Protein AF-A0A6J4MA02-F1 (afdb_monomer)

Solvent-accessible surface area (backbone atoms only — not comparable to full-atom values): 7456 Å² total; per-residue (Å²): 59,31,34,28,29,73,41,66,65,76,53,80,66,53,47,60,66,44,46,89,84,48,44,92,94,72,60,77,63,91,58,51,67,71,43,73,40,57,53,65,26,38,36,36,58,89,90,42,51,31,29,31,29,64,37,100,83,74,45,79,45,79,43,61,46,87,34,40,46,78,76,38,83,55,74,59,91,64,45,44,78,48,74,47,99,88,68,34,44,35,37,30,34,72,66,75,73,42,90,56,36,66,61,35,39,76,67,63,34,66,67,44,44,52,51,50,52,52,49,52,52,56,55,55,64,74,78,110

Secondary structure (DSSP, 8-state):
-EEEES-SS--HHHHHHHGGG--TTT------TT-EEEEEEEEEETTEEEEEEE-TTS-EEEEEGGGEEEEE----TTEEEEE-TTS-EEEEEGGGGSTTHHHHHHTT-HHHHHHHHHHHHHHHHH--

Mean predicted aligned error: 3.33 Å

pLDDT: mean 93.36, std 5.28, range [56.91, 98.25]

Organism: NCBI:txid203437

Sequence (128 aa):
MRIRCITEHPNREQVRQLGTYYRPGKTIFPVNNGQQYTVLGIGTWDGVHWVEIETPTEDVVSVPLFLFEVVDGTPSHLWEIRVHEDGALTLWPTPFYDEFFHSRLSDDVPDAVAEFRALKQRMAEEDG

Structure (mmCIF, N/CA/C/O backbone):
data_AF-A0A6J4MA02-F1
#
_entry.id   AF-A0A6J4MA02-F1
#
loop_
_atom_site.group_PDB
_atom_site.id
_atom_site.type_symbol
_atom_site.label_atom_id
_atom_site.label_alt_id
_atom_site.label_comp_id
_atom_site.label_asym_id
_atom_site.label_entity_id
_atom_site.label_seq_id
_atom_site.pdbx_PDB_ins_code
_atom_site.Cartn_x
_atom_site.Cartn_y
_atom_site.Cartn_z
_atom_site.occupancy
_atom_site.B_iso_or_equiv
_atom_site.auth_seq_id
_atom_site.auth_comp_id
_atom_site.auth_asym_id
_atom_site.auth_atom_id
_atom_site.pdbx_PDB_model_num
ATOM 1 N N . MET A 1 1 ? -8.359 -1.718 8.519 1.00 94.00 1 MET A N 1
ATOM 2 C CA . MET A 1 1 ? -7.050 -2.224 9.017 1.00 94.00 1 MET A CA 1
ATOM 3 C C . MET A 1 1 ? -6.079 -1.070 9.221 1.00 94.00 1 MET A C 1
ATOM 5 O O . MET A 1 1 ? -5.943 -0.228 8.338 1.00 94.00 1 MET A O 1
ATOM 9 N N . ARG A 1 2 ? -5.370 -1.048 10.357 1.00 95.69 2 ARG A N 1
ATOM 10 C CA . ARG A 1 2 ? -4.367 -0.025 10.691 1.00 95.69 2 ARG A CA 1
ATOM 11 C C . ARG A 1 2 ? -3.063 -0.645 11.168 1.00 95.69 2 ARG A C 1
ATOM 13 O O . ARG A 1 2 ? -3.056 -1.612 11.933 1.00 95.69 2 ARG A O 1
ATOM 20 N N . ILE A 1 3 ? -1.961 -0.036 10.759 1.00 97.50 3 ILE A N 1
ATOM 21 C CA . ILE A 1 3 ? -0.603 -0.446 11.119 1.00 97.50 3 ILE A CA 1
ATOM 22 C C . ILE A 1 3 ? 0.188 0.748 11.647 1.00 97.50 3 ILE A C 1
ATOM 24 O O . ILE A 1 3 ? -0.123 1.894 11.327 1.00 97.50 3 ILE A O 1
ATOM 28 N N . ARG A 1 4 ? 1.215 0.492 12.456 1.00 98.06 4 ARG A N 1
ATOM 29 C CA . ARG A 1 4 ? 2.135 1.512 12.968 1.00 98.06 4 ARG A CA 1
ATOM 30 C C . ARG A 1 4 ? 3.552 1.170 12.566 1.00 98.06 4 ARG A C 1
ATOM 32 O O . ARG A 1 4 ? 3.987 0.045 12.783 1.00 98.06 4 ARG A O 1
ATOM 39 N N . CYS A 1 5 ? 4.261 2.127 11.983 1.00 97.88 5 CYS A N 1
ATOM 40 C CA . CYS A 1 5 ? 5.657 1.930 11.615 1.00 97.88 5 CYS A CA 1
ATOM 41 C C . CYS A 1 5 ? 6.500 1.779 12.887 1.00 97.88 5 CYS A C 1
ATOM 43 O O . CYS A 1 5 ? 6.387 2.595 13.801 1.00 97.88 5 CYS A O 1
ATOM 45 N N . ILE A 1 6 ? 7.325 0.735 12.945 1.00 98.12 6 ILE A N 1
ATOM 46 C CA . ILE A 1 6 ? 8.246 0.455 14.060 1.00 98.12 6 ILE A CA 1
ATOM 47 C C . ILE A 1 6 ? 9.713 0.653 13.659 1.00 98.12 6 ILE A C 1
ATOM 49 O O . ILE A 1 6 ? 10.590 0.754 14.518 1.00 98.12 6 ILE A O 1
ATOM 53 N N . THR A 1 7 ? 9.997 0.690 12.353 1.00 96.81 7 THR A N 1
ATOM 54 C CA . THR A 1 7 ? 11.324 0.959 11.793 1.00 96.81 7 THR A CA 1
ATOM 55 C C . THR A 1 7 ? 11.208 1.462 10.357 1.00 96.81 7 THR A C 1
ATOM 57 O O . THR A 1 7 ? 10.393 0.981 9.579 1.00 96.81 7 THR A O 1
ATOM 60 N N . GLU A 1 8 ? 12.074 2.395 9.976 1.00 94.88 8 GLU A N 1
ATOM 61 C CA . GLU A 1 8 ? 12.136 2.958 8.616 1.00 94.88 8 GLU A CA 1
ATOM 62 C C . GLU A 1 8 ? 13.086 2.162 7.709 1.00 94.88 8 GLU A C 1
ATOM 64 O O . GLU A 1 8 ? 13.160 2.368 6.493 1.00 94.88 8 GLU A O 1
ATOM 69 N N . HIS A 1 9 ? 13.842 1.234 8.302 1.00 94.75 9 HIS A N 1
ATOM 70 C CA . HIS A 1 9 ? 14.851 0.451 7.610 1.00 94.75 9 HIS A CA 1
ATOM 71 C C . HIS A 1 9 ? 14.735 -1.040 7.940 1.00 94.75 9 HIS A C 1
ATOM 73 O O . HIS A 1 9 ? 14.614 -1.403 9.117 1.00 94.75 9 HIS A O 1
ATOM 79 N N . PRO A 1 10 ? 14.824 -1.916 6.923 1.00 95.31 10 PRO A N 1
ATOM 80 C CA . PRO A 1 10 ? 14.913 -3.349 7.139 1.00 95.31 10 PRO A CA 1
ATOM 81 C C . PRO A 1 10 ? 16.225 -3.721 7.840 1.00 95.31 10 PRO A C 1
ATOM 83 O O . PRO A 1 10 ? 17.287 -3.146 7.586 1.00 95.31 10 PRO A O 1
ATOM 86 N N . ASN A 1 11 ? 16.173 -4.747 8.683 1.00 94.81 11 ASN A N 1
ATOM 87 C CA . ASN A 1 11 ? 17.360 -5.373 9.252 1.00 94.81 11 ASN A CA 1
ATOM 88 C C . ASN A 1 11 ? 18.083 -6.262 8.215 1.00 94.81 11 ASN A C 1
ATOM 90 O O . ASN A 1 11 ? 17.617 -6.476 7.097 1.00 94.81 11 ASN A O 1
ATOM 94 N N . ARG A 1 12 ? 19.233 -6.837 8.589 1.00 94.25 12 ARG A N 1
ATOM 95 C CA . ARG A 1 12 ? 20.062 -7.643 7.673 1.00 94.25 12 ARG A CA 1
ATOM 96 C C . ARG A 1 12 ? 19.335 -8.848 7.062 1.00 94.25 12 ARG A C 1
ATOM 98 O O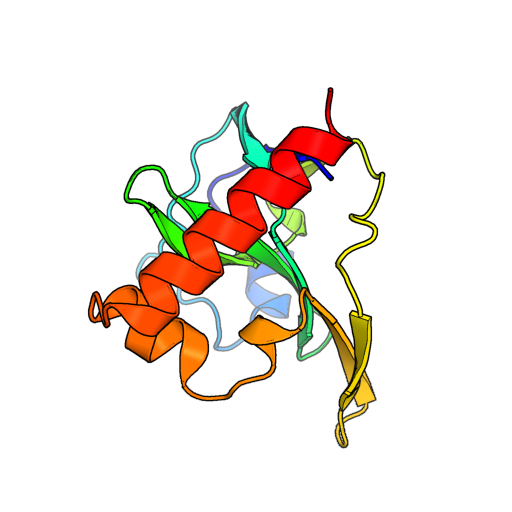 . ARG A 1 12 ? 19.646 -9.216 5.933 1.00 94.25 12 ARG A O 1
ATOM 105 N N . GLU A 1 13 ? 18.438 -9.491 7.799 1.00 94.19 13 GLU A N 1
ATOM 106 C CA . GLU A 1 13 ? 17.671 -10.641 7.312 1.00 94.19 13 GLU A CA 1
ATOM 107 C C . GLU A 1 13 ? 16.573 -10.196 6.345 1.00 94.19 13 GLU A C 1
ATOM 109 O O . GLU A 1 13 ? 16.480 -10.721 5.239 1.00 94.19 13 GLU A O 1
ATOM 114 N N . GLN A 1 14 ? 15.831 -9.152 6.707 1.00 94.94 14 GLN A N 1
ATOM 115 C CA . GLN A 1 14 ? 14.804 -8.542 5.863 1.00 94.94 14 GLN A CA 1
ATOM 116 C C . GLN A 1 14 ? 15.389 -8.001 4.551 1.00 94.94 14 GLN A C 1
ATOM 118 O O . GLN A 1 14 ? 14.800 -8.186 3.493 1.00 94.94 14 GLN A O 1
ATOM 123 N N . VAL A 1 15 ? 16.594 -7.418 4.574 1.00 94.75 15 VAL A N 1
ATOM 124 C CA . VAL A 1 15 ? 17.314 -7.016 3.350 1.00 94.75 15 VAL A CA 1
ATOM 125 C C . VAL A 1 15 ? 17.583 -8.212 2.432 1.00 94.75 15 VAL A C 1
ATOM 127 O O . VAL A 1 15 ? 17.499 -8.074 1.216 1.00 94.75 15 VAL A O 1
ATOM 130 N N . ARG A 1 16 ? 17.900 -9.391 2.985 1.00 92.62 16 ARG A N 1
ATOM 131 C CA . ARG A 1 16 ? 18.099 -10.604 2.174 1.00 92.62 16 ARG A CA 1
ATOM 132 C C . ARG A 1 16 ? 16.788 -11.091 1.567 1.00 92.62 16 ARG A C 1
ATOM 134 O O . ARG A 1 16 ? 16.801 -11.486 0.409 1.00 92.62 16 ARG A O 1
ATOM 141 N N . GLN A 1 17 ? 15.696 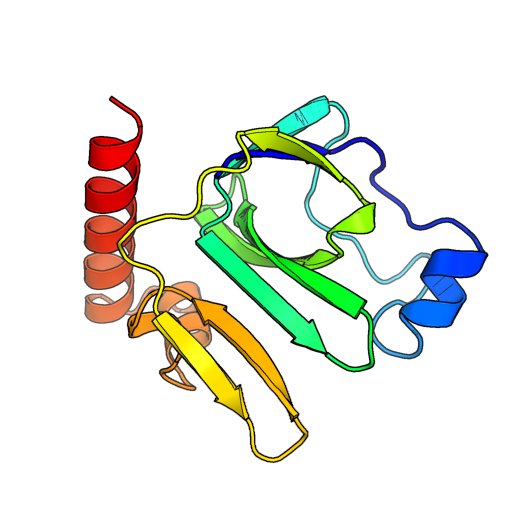-11.046 2.331 1.00 92.94 17 GLN A N 1
ATOM 142 C CA . GLN A 1 17 ? 14.361 -11.423 1.856 1.00 92.94 17 GLN A CA 1
ATOM 143 C C . GLN A 1 17 ? 13.875 -10.492 0.741 1.00 92.94 17 GLN A C 1
ATOM 145 O O . GLN A 1 17 ? 13.362 -10.959 -0.265 1.00 92.94 17 GLN A O 1
ATOM 150 N N . LEU A 1 18 ? 14.108 -9.184 0.879 1.00 93.62 18 LEU A N 1
ATOM 151 C CA . LEU A 1 18 ? 13.733 -8.191 -0.127 1.00 93.62 18 LEU A CA 1
ATOM 152 C C . LEU A 1 18 ? 14.506 -8.322 -1.445 1.00 93.62 18 LEU A C 1
ATOM 154 O O . LEU A 1 18 ? 14.059 -7.787 -2.456 1.00 93.62 18 LEU A O 1
ATOM 158 N N . GLY A 1 19 ? 15.666 -8.985 -1.457 1.00 91.62 19 GLY A N 1
ATOM 159 C CA . GLY A 1 19 ? 16.428 -9.236 -2.678 1.00 91.62 19 GLY A CA 1
ATOM 160 C C . GLY A 1 19 ? 16.642 -7.972 -3.520 1.00 91.62 19 GLY A C 1
ATOM 161 O O . GLY A 1 19 ? 17.275 -7.012 -3.082 1.00 91.62 19 GLY A O 1
AT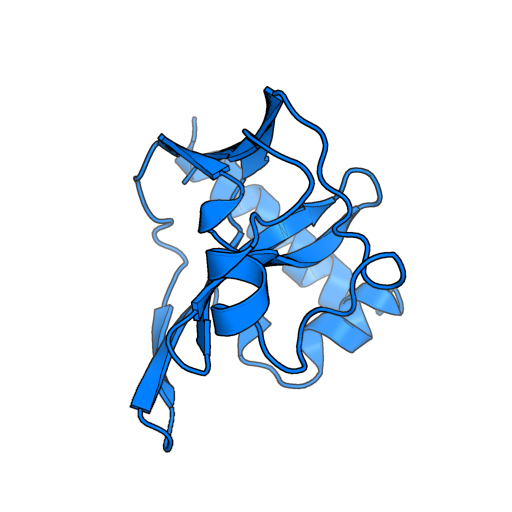OM 162 N N . THR A 1 20 ? 16.120 -7.967 -4.748 1.00 90.62 20 THR A N 1
ATOM 163 C CA . THR A 1 20 ? 16.258 -6.844 -5.690 1.00 90.62 20 THR A CA 1
ATOM 164 C C . THR A 1 20 ? 15.311 -5.673 -5.430 1.00 90.62 20 THR A C 1
ATOM 166 O O . THR A 1 20 ? 15.583 -4.583 -5.940 1.00 90.62 20 THR A O 1
ATOM 169 N N . TYR A 1 21 ? 14.251 -5.858 -4.634 1.00 88.25 21 TYR A N 1
ATOM 170 C CA . TYR A 1 21 ? 13.280 -4.807 -4.296 1.00 88.25 21 TYR A CA 1
ATOM 171 C C . TYR A 1 21 ? 13.857 -3.741 -3.359 1.00 88.25 21 TYR A C 1
ATOM 173 O O . TYR A 1 21 ? 13.297 -2.654 -3.225 1.00 88.25 21 TYR A O 1
ATOM 181 N N . TYR A 1 22 ? 15.000 -4.015 -2.724 1.00 92.94 22 TYR A N 1
ATOM 182 C CA . TYR A 1 22 ? 15.631 -3.083 -1.801 1.00 92.94 22 TYR A CA 1
ATOM 183 C C . TYR A 1 22 ? 17.129 -2.960 -2.032 1.00 92.94 22 TYR A C 1
ATOM 185 O O . TYR A 1 22 ? 17.887 -3.928 -2.001 1.00 92.94 22 TYR A O 1
ATOM 193 N N . ARG A 1 23 ? 17.578 -1.721 -2.217 1.00 91.44 23 ARG A N 1
ATOM 194 C CA . ARG A 1 23 ? 18.991 -1.370 -2.329 1.00 91.44 23 ARG A CA 1
ATOM 195 C C . ARG A 1 23 ? 19.365 -0.496 -1.132 1.00 91.44 23 ARG A C 1
ATOM 197 O O . ARG A 1 23 ? 18.939 0.661 -1.100 1.00 91.44 23 ARG A O 1
ATOM 204 N N . PRO A 1 24 ? 20.162 -1.002 -0.170 1.00 88.56 24 PRO A N 1
ATOM 205 C CA . PRO A 1 24 ? 20.571 -0.227 0.997 1.00 88.56 24 PRO A CA 1
ATOM 206 C C . PRO A 1 24 ? 21.149 1.140 0.607 1.00 88.56 24 PRO A C 1
ATOM 208 O O . PRO A 1 24 ? 22.009 1.229 -0.272 1.00 88.56 24 PRO A O 1
ATOM 211 N N . GLY A 1 25 ? 20.645 2.205 1.233 1.00 87.81 25 GLY A N 1
ATOM 212 C CA . GLY A 1 25 ? 21.056 3.589 0.963 1.00 87.81 25 GLY A CA 1
ATOM 213 C C . GLY A 1 25 ? 20.550 4.190 -0.356 1.00 87.81 25 GLY A C 1
ATOM 214 O O . GLY A 1 25 ? 20.903 5.324 -0.666 1.00 87.81 25 GLY A O 1
ATOM 215 N N . LYS A 1 26 ? 19.748 3.458 -1.142 1.00 91.38 26 LYS A N 1
ATOM 216 C CA . LYS A 1 26 ? 19.110 3.959 -2.375 1.00 91.38 26 LYS A CA 1
ATOM 217 C C . LYS A 1 26 ? 17.590 3.851 -2.333 1.00 91.38 26 LYS A C 1
ATOM 219 O O . LYS A 1 26 ? 16.914 4.764 -2.786 1.00 91.38 26 LYS A O 1
ATOM 224 N N . THR A 1 27 ? 17.064 2.746 -1.812 1.00 91.81 27 THR A N 1
ATOM 225 C CA . THR A 1 27 ? 15.625 2.567 -1.607 1.00 91.81 27 THR A CA 1
ATOM 226 C C . THR A 1 27 ? 15.233 3.199 -0.278 1.00 91.81 27 THR A C 1
ATOM 228 O O . THR A 1 27 ? 15.772 2.829 0.766 1.00 91.81 27 THR A O 1
ATOM 231 N N . ILE A 1 28 ? 14.296 4.142 -0.329 1.00 91.31 28 ILE A N 1
ATOM 232 C CA . ILE A 1 28 ? 13.713 4.806 0.836 1.00 91.31 28 ILE A CA 1
ATOM 233 C C . ILE A 1 28 ? 12.217 4.508 0.804 1.00 91.31 28 ILE A C 1
ATOM 235 O O . ILE A 1 28 ? 11.563 4.786 -0.198 1.00 91.31 28 ILE A O 1
ATOM 239 N N . PHE A 1 29 ? 11.691 3.933 1.883 1.00 93.69 29 PHE A N 1
ATOM 240 C CA . PHE A 1 29 ? 10.249 3.806 2.067 1.00 93.69 29 PHE A CA 1
ATOM 241 C C . PHE A 1 29 ? 9.739 5.089 2.737 1.00 93.69 29 PHE A C 1
ATOM 243 O O . PHE A 1 29 ? 10.330 5.496 3.738 1.00 93.69 29 PHE A O 1
ATOM 250 N N . PRO A 1 30 ? 8.689 5.747 2.214 1.00 93.62 30 PRO A N 1
ATOM 251 C CA . PRO A 1 30 ? 8.210 7.039 2.716 1.00 93.62 30 PRO A CA 1
ATOM 252 C C . PRO A 1 30 ? 7.340 6.869 3.976 1.00 93.62 30 PRO A C 1
ATOM 254 O O . PRO A 1 30 ? 6.180 7.278 4.026 1.00 93.62 30 PRO A O 1
ATOM 257 N N . VAL A 1 31 ? 7.898 6.217 4.995 1.00 95.00 31 VAL A N 1
ATOM 258 C CA . VAL A 1 31 ? 7.234 5.879 6.258 1.00 95.00 31 VAL A CA 1
ATOM 259 C C . VAL A 1 31 ? 8.013 6.481 7.419 1.00 95.00 31 VAL A C 1
ATOM 261 O O . VAL A 1 31 ? 9.232 6.582 7.347 1.00 95.00 31 VAL A O 1
ATOM 264 N N . ASN A 1 32 ? 7.320 6.863 8.490 1.00 95.31 32 ASN A N 1
ATOM 265 C CA . ASN A 1 32 ? 7.929 7.507 9.654 1.00 95.31 32 ASN A CA 1
ATOM 266 C C . ASN A 1 32 ? 7.717 6.655 10.900 1.00 95.31 32 ASN A C 1
ATOM 268 O O . ASN A 1 32 ? 6.595 6.218 11.160 1.00 95.31 32 ASN A O 1
ATOM 272 N N . ASN A 1 33 ? 8.764 6.444 11.693 1.00 96.44 33 ASN A N 1
ATOM 273 C CA . ASN A 1 33 ? 8.669 5.643 12.911 1.00 96.44 33 ASN A CA 1
ATOM 274 C C . ASN A 1 33 ? 7.603 6.196 13.884 1.00 96.44 33 ASN A C 1
ATOM 276 O O . ASN A 1 33 ? 7.542 7.396 14.149 1.00 96.44 33 ASN A O 1
ATOM 280 N N . GLY A 1 34 ? 6.747 5.320 14.412 1.00 97.12 34 GLY A N 1
ATOM 281 C CA . GLY A 1 34 ? 5.632 5.650 15.302 1.00 97.12 34 GLY A CA 1
ATOM 282 C C . GLY A 1 34 ? 4.363 6.156 14.603 1.00 97.12 34 GLY A C 1
ATOM 283 O O . GLY A 1 34 ? 3.298 6.157 15.226 1.00 97.12 34 GLY A O 1
ATOM 284 N N . GLN A 1 35 ? 4.433 6.536 13.323 1.00 96.44 35 GLN A N 1
ATOM 285 C CA . GLN A 1 35 ? 3.268 6.976 12.556 1.00 96.44 35 GLN A CA 1
ATOM 286 C C . GLN A 1 35 ? 2.335 5.795 12.261 1.00 96.44 35 GLN A C 1
ATOM 288 O O . GLN A 1 35 ? 2.783 4.685 11.954 1.00 96.44 35 GLN A O 1
ATOM 293 N N . GLN A 1 36 ? 1.027 6.044 12.355 1.00 96.56 36 GLN A N 1
ATOM 294 C CA . GLN A 1 36 ? -0.004 5.088 11.957 1.00 96.56 36 GLN A CA 1
ATOM 295 C C . GLN A 1 36 ? -0.465 5.341 10.526 1.00 96.56 36 GLN A C 1
ATOM 297 O O . GLN A 1 36 ? -0.555 6.493 10.096 1.00 96.56 36 GLN A O 1
ATOM 302 N N . TYR A 1 37 ? -0.787 4.253 9.837 1.00 95.69 37 TYR A N 1
ATOM 303 C CA . TYR A 1 37 ? -1.238 4.237 8.455 1.00 95.69 37 TYR A CA 1
ATOM 304 C C . TYR A 1 37 ? -2.478 3.358 8.325 1.00 95.69 37 TYR A C 1
ATOM 306 O O . TYR A 1 37 ? -2.567 2.288 8.942 1.00 95.69 37 TYR A O 1
ATOM 314 N N . THR A 1 38 ? -3.417 3.805 7.496 1.00 94.62 38 THR A N 1
ATOM 315 C CA . THR A 1 38 ? -4.505 2.962 7.003 1.00 94.62 38 THR A CA 1
ATOM 316 C C . THR A 1 38 ? -3.950 2.073 5.901 1.00 94.62 38 THR A C 1
ATOM 318 O O . THR A 1 38 ? -3.321 2.558 4.961 1.00 94.62 38 THR A O 1
ATOM 321 N N . VAL A 1 39 ? -4.168 0.767 6.028 1.00 96.69 39 VAL A N 1
ATOM 322 C CA . VAL A 1 39 ? -3.817 -0.182 4.970 1.00 96.69 39 VAL A CA 1
ATOM 323 C C . VAL A 1 39 ? -4.930 -0.152 3.937 1.00 96.69 39 VAL A C 1
ATOM 325 O O . VAL A 1 39 ? -6.092 -0.354 4.284 1.00 96.69 39 VAL A O 1
ATOM 328 N N . LEU A 1 40 ? -4.567 0.099 2.684 1.00 96.94 40 LEU A N 1
ATOM 329 C CA . LEU A 1 40 ? -5.468 0.091 1.535 1.00 96.94 40 LEU A CA 1
ATOM 330 C C . LEU A 1 40 ? -5.578 -1.301 0.921 1.00 96.94 40 LEU A C 1
ATOM 332 O O . LEU A 1 40 ? -6.602 -1.614 0.329 1.00 96.94 40 LEU A O 1
ATOM 336 N N . GLY A 1 41 ? -4.562 -2.143 1.099 1.00 97.12 41 GLY A N 1
ATOM 337 C CA . GLY A 1 41 ? -4.546 -3.510 0.607 1.00 97.12 41 GLY A CA 1
ATOM 338 C C . GLY A 1 41 ? -3.266 -4.258 0.985 1.00 97.12 41 GLY A C 1
ATOM 339 O O . GLY A 1 41 ? -2.317 -3.654 1.481 1.00 97.12 41 GLY A O 1
ATOM 340 N N . ILE A 1 42 ? -3.239 -5.575 0.779 1.00 97.44 42 ILE A N 1
ATOM 341 C CA . ILE A 1 42 ? -2.104 -6.450 1.116 1.00 97.44 42 ILE A CA 1
ATOM 342 C C . ILE A 1 42 ? -1.779 -7.347 -0.073 1.00 97.44 42 ILE A C 1
ATOM 344 O O . ILE A 1 42 ? -2.684 -7.887 -0.703 1.00 97.44 42 ILE A O 1
ATOM 348 N N . GLY A 1 43 ? -0.497 -7.565 -0.343 1.00 95.94 43 GLY A N 1
ATOM 349 C CA . GLY A 1 43 ? -0.031 -8.521 -1.343 1.00 95.94 43 GLY A CA 1
ATOM 350 C C . GLY A 1 43 ? 1.143 -9.355 -0.850 1.00 95.94 43 GLY A C 1
ATOM 351 O O . GLY A 1 43 ? 1.809 -9.012 0.129 1.00 95.94 43 GLY A O 1
ATOM 352 N N . THR A 1 44 ? 1.387 -10.481 -1.516 1.00 94.12 44 THR A N 1
ATOM 353 C CA . THR A 1 44 ? 2.576 -11.307 -1.282 1.00 94.12 44 THR A CA 1
ATOM 354 C C . THR A 1 44 ? 3.315 -11.526 -2.591 1.00 94.12 44 THR A C 1
ATOM 356 O O . THR A 1 44 ? 2.768 -12.160 -3.486 1.00 94.12 44 THR A O 1
ATOM 359 N N . TRP A 1 45 ? 4.564 -11.064 -2.667 1.00 88.31 45 TRP A N 1
ATOM 360 C CA . TRP A 1 45 ? 5.454 -11.274 -3.814 1.00 88.31 45 TRP A CA 1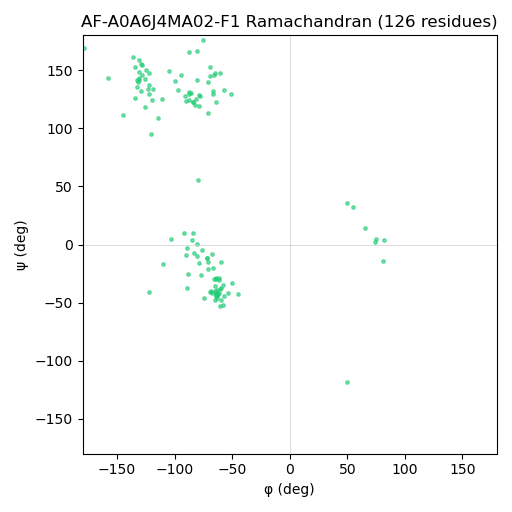
ATOM 361 C C . TRP A 1 45 ? 6.789 -11.814 -3.324 1.00 88.31 45 TRP A C 1
ATOM 363 O O . TRP A 1 45 ? 7.344 -11.303 -2.350 1.00 88.31 45 TRP A O 1
ATOM 373 N N . ASP A 1 46 ? 7.280 -12.875 -3.967 1.00 86.88 46 ASP A N 1
ATOM 374 C CA . ASP A 1 46 ? 8.540 -13.551 -3.624 1.00 86.88 46 ASP A CA 1
ATOM 375 C C . ASP A 1 46 ? 8.674 -13.906 -2.127 1.00 86.88 46 ASP A C 1
ATOM 377 O O . ASP A 1 46 ? 9.749 -13.845 -1.532 1.00 86.88 46 ASP A O 1
ATOM 381 N N . GLY A 1 47 ? 7.553 -14.268 -1.492 1.00 87.62 47 GLY A N 1
ATOM 382 C CA . GLY A 1 47 ? 7.498 -14.624 -0.070 1.00 87.62 47 GLY A CA 1
ATOM 383 C C . GLY A 1 47 ? 7.586 -13.439 0.900 1.00 87.62 47 GLY A C 1
ATOM 384 O O . GLY A 1 47 ? 7.612 -13.653 2.111 1.00 87.62 47 GLY A O 1
ATOM 385 N N . VAL A 1 48 ? 7.605 -12.202 0.399 1.00 93.06 48 VAL A N 1
ATOM 386 C CA . VAL A 1 48 ? 7.521 -10.983 1.209 1.00 93.06 48 VAL A CA 1
ATOM 387 C C . VAL A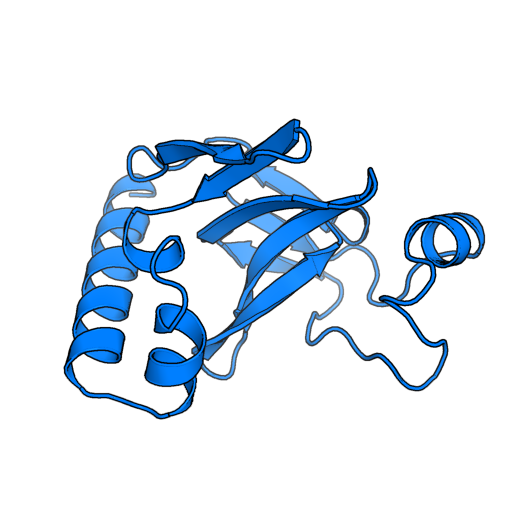 1 48 ? 6.079 -10.490 1.215 1.00 93.06 48 VAL A C 1
ATOM 389 O O . VAL A 1 48 ? 5.445 -10.394 0.166 1.00 93.06 48 VAL A O 1
ATOM 392 N N . HIS A 1 49 ? 5.566 -10.162 2.399 1.00 95.50 49 HIS A N 1
ATOM 393 C CA . HIS A 1 49 ? 4.264 -9.519 2.552 1.00 95.50 49 HIS A CA 1
ATOM 394 C C . HIS A 1 49 ? 4.415 -8.004 2.466 1.00 95.50 49 HIS A C 1
ATOM 396 O O . HIS A 1 49 ? 5.251 -7.409 3.152 1.00 95.50 49 HIS A O 1
ATOM 402 N N . TRP A 1 50 ? 3.568 -7.392 1.656 1.00 96.69 50 TRP A N 1
ATOM 403 C CA . TRP A 1 50 ? 3.555 -5.969 1.367 1.00 96.69 50 TRP A CA 1
ATOM 404 C C . TRP A 1 50 ? 2.183 -5.398 1.675 1.00 96.69 50 TRP A C 1
ATOM 406 O O . TRP A 1 50 ? 1.171 -6.089 1.569 1.00 96.69 50 TRP A O 1
ATOM 416 N N . VAL A 1 51 ? 2.164 -4.129 2.048 1.00 97.62 51 VAL A N 1
ATOM 417 C CA . VAL A 1 51 ? 0.947 -3.362 2.279 1.00 97.62 51 VAL A CA 1
ATOM 418 C C . VAL A 1 51 ? 0.944 -2.141 1.381 1.00 97.62 51 VAL A C 1
ATOM 420 O O . VAL A 1 51 ? 1.961 -1.460 1.255 1.00 97.62 51 VAL A O 1
ATOM 423 N N . GLU A 1 52 ? -0.212 -1.864 0.794 1.00 96.94 52 GLU A N 1
ATOM 424 C CA . GLU A 1 52 ? -0.484 -0.609 0.110 1.00 96.94 52 GLU A CA 1
ATOM 425 C C . GLU A 1 52 ? -0.934 0.406 1.156 1.00 96.94 52 GLU A C 1
ATOM 427 O O . GLU A 1 52 ? -1.901 0.163 1.886 1.00 96.94 52 GLU A O 1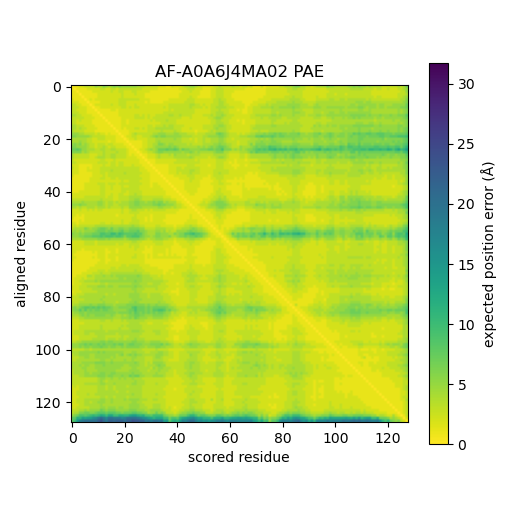
ATOM 432 N N . ILE A 1 53 ? -0.234 1.529 1.251 1.00 96.19 53 ILE A N 1
ATOM 433 C CA . ILE A 1 53 ? -0.576 2.623 2.161 1.00 96.19 53 ILE A CA 1
ATOM 434 C C . ILE A 1 53 ? -0.637 3.935 1.396 1.00 96.19 53 ILE A C 1
ATOM 436 O O . ILE A 1 53 ? 0.036 4.108 0.384 1.00 96.19 53 ILE A O 1
ATOM 440 N N . GLU A 1 54 ? -1.415 4.871 1.922 1.00 92.62 54 GLU A N 1
ATOM 441 C CA . GLU A 1 54 ? -1.349 6.262 1.496 1.00 92.62 54 GLU A CA 1
ATOM 442 C C . GLU A 1 54 ? -0.248 6.995 2.276 1.00 92.62 54 GLU A C 1
ATOM 444 O O . GLU A 1 54 ? -0.173 6.914 3.509 1.00 92.62 54 GLU A O 1
ATOM 449 N N . THR A 1 55 ? 0.619 7.707 1.565 1.00 85.69 55 THR A N 1
ATOM 450 C CA . THR A 1 55 ? 1.627 8.587 2.159 1.00 85.69 55 THR A CA 1
ATOM 451 C C . THR A 1 55 ? 1.010 9.937 2.551 1.00 85.69 55 THR A C 1
ATOM 453 O O . THR A 1 55 ? -0.068 10.305 2.087 1.00 85.69 55 THR A O 1
ATOM 456 N N . PRO A 1 56 ? 1.706 10.765 3.353 1.00 79.75 56 PRO A N 1
ATOM 457 C CA . PRO A 1 56 ? 1.270 12.140 3.609 1.00 79.75 56 PRO A CA 1
ATOM 458 C C . PRO A 1 56 ? 1.160 13.029 2.357 1.00 79.75 56 PRO A C 1
ATOM 460 O O . PRO A 1 56 ? 0.578 14.106 2.444 1.00 79.75 56 PRO A O 1
ATOM 463 N N . THR A 1 57 ? 1.743 12.614 1.227 1.00 79.56 57 THR A N 1
ATOM 464 C CA . THR A 1 57 ? 1.646 13.301 -0.070 1.00 79.56 57 THR A CA 1
ATOM 465 C C . THR A 1 57 ? 0.485 12.797 -0.930 1.00 79.56 57 THR A C 1
ATOM 467 O O . THR A 1 57 ? 0.401 13.188 -2.084 1.00 79.56 57 THR A O 1
ATOM 470 N N . GLU A 1 58 ? -0.415 11.980 -0.367 1.00 79.88 58 GLU A N 1
ATOM 471 C CA . GLU A 1 58 ? -1.550 11.341 -1.060 1.00 79.88 58 GLU A CA 1
ATOM 472 C C . GLU A 1 58 ? -1.139 10.317 -2.136 1.00 79.88 58 GLU A C 1
ATOM 474 O O . GLU A 1 58 ? -1.973 9.844 -2.906 1.00 79.88 58 GLU A O 1
ATOM 479 N N . ASP A 1 59 ? 0.130 9.897 -2.148 1.00 86.06 59 ASP A N 1
ATOM 480 C CA . ASP A 1 59 ? 0.595 8.819 -3.018 1.00 86.06 59 ASP A CA 1
ATOM 481 C C . ASP A 1 59 ? 0.251 7.457 -2.413 1.00 86.06 59 ASP A C 1
ATOM 483 O O . ASP A 1 59 ? 0.406 7.235 -1.209 1.00 86.06 59 ASP A O 1
ATOM 487 N N . VAL A 1 60 ? -0.142 6.503 -3.257 1.00 92.69 60 VAL A N 1
ATOM 488 C CA . VAL A 1 60 ? -0.260 5.097 -2.853 1.00 92.69 60 VAL A CA 1
ATOM 489 C C . VAL A 1 60 ? 1.068 4.398 -3.097 1.00 92.69 60 VAL A C 1
ATOM 491 O O . VAL A 1 60 ? 1.574 4.389 -4.219 1.00 92.69 60 VAL A O 1
ATOM 494 N N . VAL A 1 61 ? 1.629 3.797 -2.051 1.00 93.38 61 VAL A N 1
ATOM 495 C CA . VAL A 1 61 ? 2.909 3.088 -2.122 1.00 93.38 61 VAL A CA 1
ATOM 496 C C . VAL A 1 61 ? 2.828 1.710 -1.485 1.00 93.38 61 VAL A C 1
ATOM 498 O O . VAL A 1 61 ? 2.229 1.530 -0.421 1.00 93.38 61 VAL A O 1
ATOM 501 N N . SER A 1 62 ? 3.532 0.761 -2.096 1.00 94.94 62 SER A N 1
ATOM 502 C CA . SER A 1 62 ? 3.731 -0.577 -1.550 1.00 94.94 62 SER A CA 1
ATOM 503 C C . SER A 1 62 ? 4.954 -0.590 -0.637 1.00 94.94 62 SER A C 1
ATOM 505 O O . SER A 1 62 ? 6.069 -0.247 -1.047 1.00 94.94 62 SER A O 1
ATOM 507 N N . VAL A 1 63 ? 4.774 -1.015 0.612 1.00 96.38 63 VAL A N 1
ATOM 508 C CA . VAL A 1 63 ? 5.858 -1.114 1.601 1.00 96.38 63 VAL A CA 1
ATOM 509 C C . VAL A 1 63 ? 5.855 -2.476 2.298 1.00 96.38 63 VAL A C 1
ATOM 511 O O . VAL A 1 63 ? 4.791 -3.069 2.481 1.00 96.38 63 VAL A O 1
ATOM 514 N N . PRO A 1 64 ? 7.018 -3.013 2.709 1.00 97.06 64 PRO A N 1
ATOM 515 C CA . PRO A 1 64 ? 7.063 -4.312 3.370 1.00 97.06 64 PRO A CA 1
ATOM 516 C C . PRO A 1 64 ? 6.378 -4.284 4.741 1.00 97.06 64 PRO A C 1
ATOM 518 O O . PRO A 1 64 ? 6.688 -3.438 5.583 1.00 97.06 64 PRO A O 1
ATOM 521 N N . LEU A 1 65 ? 5.507 -5.259 5.007 1.00 97.31 65 LEU A N 1
ATOM 522 C CA . LEU A 1 65 ? 4.710 -5.330 6.237 1.00 97.31 65 LEU A CA 1
ATOM 523 C C . LEU A 1 65 ? 5.572 -5.436 7.505 1.00 97.31 65 LEU A C 1
ATOM 525 O O . LEU A 1 65 ? 5.191 -4.933 8.556 1.00 97.31 65 LEU A O 1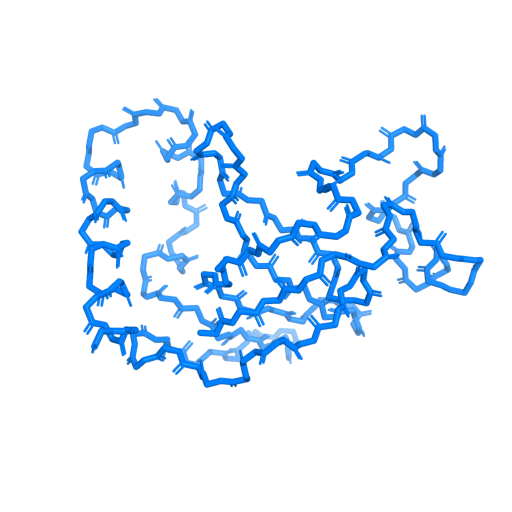
ATOM 529 N N . PHE A 1 66 ? 6.755 -6.050 7.425 1.00 96.94 66 PHE A N 1
ATOM 530 C CA . PHE A 1 66 ? 7.637 -6.232 8.584 1.00 96.94 66 PHE A CA 1
ATOM 531 C C . PHE A 1 66 ? 8.226 -4.924 9.145 1.00 96.94 66 PHE A C 1
ATOM 533 O O . PHE A 1 66 ? 8.898 -4.957 10.176 1.00 96.94 66 PHE A O 1
ATOM 540 N N . LEU A 1 67 ? 8.041 -3.790 8.456 1.00 97.75 67 LEU A N 1
ATOM 541 C CA . LEU A 1 67 ? 8.399 -2.462 8.967 1.00 97.75 67 LEU A CA 1
ATOM 542 C C . LEU A 1 67 ? 7.383 -1.951 10.000 1.00 97.75 67 LEU A C 1
ATOM 544 O O . LEU A 1 67 ? 7.585 -0.892 10.596 1.00 97.75 67 LEU A O 1
ATOM 548 N N . PHE A 1 68 ? 6.297 -2.697 10.217 1.00 98.25 68 PHE A N 1
ATOM 549 C CA . PHE A 1 68 ? 5.151 -2.271 10.996 1.00 98.25 68 PHE A CA 1
ATOM 550 C C . PHE A 1 68 ? 4.725 -3.304 12.039 1.00 98.25 68 PHE A C 1
ATOM 552 O O . PHE A 1 68 ? 4.974 -4.502 11.914 1.00 98.25 68 PHE A O 1
ATOM 559 N N . GLU A 1 69 ? 3.998 -2.822 13.040 1.00 98.12 69 GLU A N 1
ATOM 560 C CA . GLU A 1 69 ? 3.118 -3.631 13.877 1.00 98.12 69 GLU A CA 1
ATOM 561 C C . GLU A 1 69 ? 1.651 -3.385 13.496 1.00 98.12 69 GLU A C 1
ATOM 563 O O . GLU A 1 69 ? 1.276 -2.291 13.062 1.00 98.12 69 GLU A O 1
ATOM 568 N N . VAL A 1 70 ? 0.801 -4.399 13.666 1.00 97.69 70 VAL A N 1
ATOM 569 C CA . VAL A 1 70 ? -0.641 -4.273 13.425 1.00 97.69 70 VAL A CA 1
ATOM 570 C C . VAL A 1 70 ? -1.301 -3.653 14.653 1.00 97.69 70 VAL A C 1
ATOM 572 O O . VAL A 1 70 ? -1.246 -4.217 15.742 1.00 97.69 70 VAL A O 1
ATOM 575 N N . VAL A 1 71 ? -1.940 -2.497 14.468 1.00 97.56 71 VAL A N 1
ATOM 576 C CA . VAL A 1 71 ? -2.716 -1.813 15.517 1.00 97.56 71 VAL A CA 1
ATOM 577 C C . VAL A 1 71 ? -4.164 -2.290 15.502 1.00 97.56 71 VAL A C 1
ATOM 579 O O . VAL A 1 71 ? -4.773 -2.463 16.553 1.00 97.56 71 VAL A O 1
ATOM 582 N N . ASP A 1 72 ? -4.699 -2.523 14.305 1.00 95.94 72 ASP A N 1
ATOM 583 C CA . ASP A 1 72 ? -6.047 -3.022 14.071 1.00 95.94 72 ASP A CA 1
ATOM 584 C C . ASP A 1 72 ? -6.025 -3.945 12.853 1.00 95.94 72 ASP A C 1
ATOM 586 O O . ASP A 1 72 ? -5.780 -3.494 11.732 1.00 95.94 72 ASP A O 1
ATOM 590 N N . GLY A 1 73 ? -6.238 -5.239 13.083 1.00 94.06 73 GLY A N 1
ATOM 591 C CA . GLY A 1 73 ? -6.150 -6.277 12.058 1.00 94.06 73 GLY A CA 1
ATOM 592 C C . GLY A 1 73 ? -7.423 -6.477 11.239 1.00 94.06 73 GLY A C 1
ATOM 593 O O . GLY A 1 73 ? -7.454 -7.399 10.430 1.00 94.06 73 GLY A O 1
ATOM 594 N N . THR A 1 74 ? -8.466 -5.671 11.447 1.00 94.88 74 THR A N 1
ATOM 595 C CA . THR A 1 74 ? -9.754 -5.846 10.763 1.00 94.88 74 THR A CA 1
ATOM 596 C C . THR A 1 74 ? -9.616 -5.470 9.282 1.00 94.88 74 THR A C 1
ATOM 598 O O . THR A 1 74 ? -9.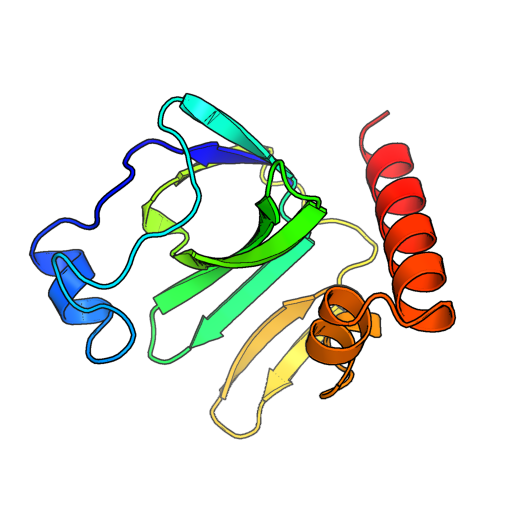342 -4.299 8.988 1.00 94.88 74 THR A O 1
ATOM 601 N N . PRO A 1 75 ? -9.744 -6.421 8.334 1.00 93.12 75 PRO A N 1
ATOM 602 C CA . PRO A 1 75 ? -9.671 -6.113 6.909 1.00 93.12 75 PRO A CA 1
ATOM 603 C C . PRO A 1 75 ? -10.904 -5.317 6.476 1.00 93.12 75 PRO A C 1
ATOM 605 O O . PRO A 1 75 ? -11.973 -5.460 7.066 1.00 93.12 75 PRO A O 1
ATOM 608 N N . SER A 1 76 ? -10.759 -4.503 5.431 1.00 94.75 76 SER A N 1
ATOM 609 C CA . SER A 1 76 ? -11.902 -3.792 4.852 1.00 94.75 76 SER A CA 1
ATOM 610 C C . SER A 1 76 ? -12.849 -4.765 4.148 1.00 94.75 76 SER A C 1
ATOM 612 O O . SER A 1 76 ? -12.397 -5.718 3.506 1.00 94.75 76 SER A O 1
ATOM 614 N N . HIS A 1 77 ? -14.158 -4.507 4.204 1.00 95.06 77 HIS A N 1
ATOM 615 C CA . HIS A 1 77 ? -15.145 -5.292 3.452 1.00 95.06 77 HIS A CA 1
ATOM 616 C C . HIS A 1 77 ? -15.088 -5.015 1.946 1.00 95.06 77 HIS A C 1
ATOM 618 O O . HIS A 1 77 ? -15.687 -5.744 1.156 1.00 95.06 77 HIS A O 1
ATOM 624 N N . LEU A 1 78 ? -14.358 -3.973 1.546 1.00 96.31 78 LEU A N 1
ATOM 625 C CA . LEU A 1 78 ? -14.114 -3.612 0.155 1.00 96.31 78 LEU A CA 1
ATOM 626 C C . LEU A 1 78 ? -13.004 -4.440 -0.494 1.00 96.31 78 LEU A C 1
ATOM 628 O O . LEU A 1 78 ? -12.805 -4.335 -1.703 1.00 96.31 78 LEU A O 1
ATOM 632 N N . TRP A 1 79 ? -12.255 -5.220 0.288 1.00 97.06 79 TRP A N 1
ATOM 633 C CA . TRP A 1 79 ? -11.161 -6.027 -0.232 1.00 97.06 79 TRP A CA 1
ATOM 634 C C . TRP A 1 79 ? -11.669 -7.307 -0.889 1.00 97.06 79 TRP A C 1
ATOM 636 O O . TRP A 1 79 ? -12.383 -8.108 -0.289 1.00 97.06 79 TRP A O 1
ATOM 646 N N . GLU A 1 80 ? -11.214 -7.535 -2.114 1.00 97.38 80 GLU A N 1
ATOM 647 C CA . GLU A 1 80 ? -11.348 -8.792 -2.832 1.00 97.38 80 GLU A CA 1
ATOM 648 C C . GLU A 1 80 ? -10.045 -9.583 -2.747 1.00 97.38 80 GLU A C 1
ATOM 650 O O . GLU A 1 80 ? -8.945 -9.038 -2.893 1.00 97.38 80 GLU A O 1
ATOM 655 N N . ILE A 1 81 ? -10.181 -10.896 -2.586 1.00 96.19 81 ILE A N 1
ATOM 656 C CA . ILE A 1 81 ? -9.053 -11.822 -2.618 1.00 96.19 81 ILE A CA 1
ATOM 657 C C . ILE A 1 81 ? -8.865 -12.313 -4.051 1.00 96.19 81 ILE A C 1
ATOM 659 O O . ILE A 1 81 ? -9.804 -12.843 -4.648 1.00 96.19 81 ILE A O 1
ATOM 663 N N . ARG A 1 82 ? -7.647 -12.197 -4.584 1.00 96.25 82 ARG A N 1
ATOM 664 C CA . ARG A 1 82 ? -7.261 -12.839 -5.847 1.00 96.25 82 ARG A CA 1
ATOM 665 C C . ARG A 1 82 ? -5.978 -13.635 -5.681 1.00 96.25 82 ARG A C 1
ATOM 667 O O . ARG A 1 82 ? -5.095 -13.268 -4.909 1.00 96.25 82 ARG A O 1
ATOM 674 N N . VAL A 1 83 ? -5.921 -14.742 -6.413 1.00 94.06 83 VAL A N 1
ATOM 675 C CA . VAL A 1 83 ? -4.732 -15.578 -6.563 1.00 94.06 83 VAL A CA 1
ATOM 676 C C . VAL A 1 83 ? -4.253 -15.412 -7.996 1.00 94.06 83 VAL A C 1
ATOM 678 O O . VAL A 1 83 ? -5.039 -15.583 -8.930 1.00 94.06 83 VAL A O 1
ATOM 681 N N . HIS A 1 84 ? -2.990 -15.043 -8.153 1.00 90.00 84 HIS A N 1
ATOM 682 C CA . HIS A 1 84 ? -2.347 -14.818 -9.444 1.00 90.00 84 HIS A CA 1
ATOM 683 C C . HIS A 1 84 ? -1.765 -16.128 -9.991 1.00 90.00 84 HIS A C 1
ATOM 685 O O . HIS A 1 84 ? -1.662 -17.125 -9.273 1.00 90.00 84 HIS A O 1
ATOM 691 N N . GLU A 1 85 ? -1.400 -16.153 -11.274 1.00 90.31 85 GLU A N 1
ATOM 692 C CA . GLU A 1 85 ? -0.903 -17.368 -11.948 1.00 90.31 85 GLU A CA 1
ATOM 693 C C . GLU A 1 85 ? 0.389 -17.924 -11.326 1.00 90.31 85 GLU A C 1
ATOM 695 O O . GLU A 1 85 ? 0.620 -19.133 -11.343 1.00 90.31 85 GLU A O 1
ATOM 700 N N . ASP A 1 86 ? 1.208 -17.053 -10.739 1.00 87.69 86 ASP A N 1
ATOM 701 C CA . ASP A 1 86 ? 2.436 -17.393 -10.015 1.00 87.69 86 ASP A CA 1
ATOM 702 C C . ASP A 1 86 ? 2.183 -17.872 -8.570 1.00 87.69 86 ASP A C 1
ATOM 704 O O . ASP A 1 86 ? 3.121 -18.215 -7.848 1.00 87.69 86 ASP A O 1
ATOM 708 N N . GLY A 1 87 ? 0.917 -17.926 -8.145 1.00 88.56 87 GLY A N 1
ATOM 709 C CA . GLY A 1 87 ? 0.509 -18.286 -6.791 1.00 88.56 87 GLY A CA 1
ATOM 710 C C . GLY A 1 87 ? 0.582 -17.136 -5.787 1.00 88.56 87 GLY A C 1
ATOM 711 O O . GLY A 1 87 ? 0.295 -17.362 -4.608 1.00 88.56 87 GLY A O 1
ATOM 712 N N . ALA A 1 88 ? 0.929 -15.916 -6.216 1.00 89.81 88 ALA A N 1
ATOM 713 C CA . ALA A 1 88 ? 0.820 -14.735 -5.372 1.00 89.81 88 ALA A CA 1
ATOM 714 C C . ALA A 1 88 ? -0.637 -14.520 -4.946 1.00 89.81 88 ALA A C 1
ATOM 716 O O . ALA A 1 88 ? -1.580 -14.823 -5.681 1.00 89.81 88 ALA A O 1
ATOM 717 N N . LEU A 1 89 ? -0.825 -13.977 -3.746 1.00 93.94 89 LEU A N 1
ATOM 718 C CA . LEU A 1 89 ? -2.141 -13.674 -3.196 1.00 93.94 89 LEU A CA 1
ATOM 719 C C . LEU A 1 89 ? -2.214 -12.194 -2.843 1.00 93.94 89 LEU A C 1
ATOM 721 O O . LEU A 1 89 ? -1.315 -11.660 -2.188 1.00 93.94 89 LEU A O 1
ATOM 725 N N . THR A 1 90 ? -3.308 -11.558 -3.247 1.00 96.50 90 THR A N 1
ATOM 726 C CA . THR A 1 90 ? -3.611 -10.158 -2.946 1.00 96.50 90 THR A CA 1
ATOM 727 C C . THR A 1 90 ? -4.984 -10.028 -2.304 1.00 96.50 90 THR A C 1
ATOM 729 O O . THR A 1 90 ? -5.924 -10.732 -2.673 1.00 96.50 90 THR A O 1
ATOM 732 N N . LEU A 1 91 ? -5.091 -9.113 -1.346 1.00 97.31 91 LEU A N 1
ATOM 733 C CA . LEU A 1 91 ? -6.327 -8.635 -0.741 1.00 97.31 91 LEU A CA 1
ATOM 734 C C . LEU A 1 91 ? -6.392 -7.137 -1.002 1.00 97.31 91 LEU A C 1
ATOM 736 O O . LEU A 1 91 ? -5.784 -6.350 -0.278 1.00 97.31 91 LEU A O 1
ATOM 740 N N . TRP A 1 92 ? -7.085 -6.760 -2.064 1.00 97.12 92 TRP A N 1
ATOM 741 C CA . TRP A 1 92 ? -7.085 -5.399 -2.581 1.00 97.12 92 TRP A CA 1
ATOM 742 C C . TRP A 1 92 ? -8.503 -4.946 -2.909 1.00 97.12 92 TRP A C 1
ATOM 744 O O . TRP A 1 92 ? -9.347 -5.778 -3.247 1.00 97.12 92 TRP A O 1
ATOM 754 N N . PRO A 1 93 ? -8.787 -3.641 -2.852 1.00 96.50 93 PRO A N 1
ATOM 755 C CA . PRO A 1 93 ? -10.016 -3.103 -3.402 1.00 96.50 93 PRO A CA 1
ATOM 756 C C . PRO A 1 93 ? -10.022 -3.289 -4.923 1.00 96.50 93 PRO A C 1
ATOM 758 O O . PRO A 1 93 ? -8.975 -3.229 -5.568 1.00 96.50 93 PRO A O 1
ATOM 761 N N . THR A 1 94 ? -11.206 -3.490 -5.505 1.00 96.06 94 THR A N 1
ATOM 762 C CA . THR A 1 94 ? -11.386 -3.772 -6.941 1.00 96.06 94 THR A CA 1
ATOM 763 C C . THR A 1 94 ? -10.553 -2.880 -7.882 1.00 96.06 94 THR A C 1
ATOM 765 O O . THR A 1 94 ? -9.954 -3.438 -8.803 1.00 96.06 94 THR A O 1
ATOM 768 N N . PRO A 1 95 ? -10.438 -1.548 -7.669 1.00 95.19 95 PRO A N 1
ATOM 769 C CA . PRO A 1 95 ? -9.695 -0.671 -8.578 1.00 95.19 95 PRO A CA 1
ATOM 770 C C . PRO A 1 95 ? -8.195 -0.977 -8.654 1.00 95.19 95 PRO A C 1
ATOM 772 O O . PRO A 1 95 ? -7.585 -0.781 -9.696 1.00 95.19 95 PRO A O 1
ATOM 775 N N . PHE A 1 96 ? -7.589 -1.514 -7.590 1.00 95.69 96 PHE A N 1
ATOM 776 C CA . PHE A 1 96 ? -6.144 -1.798 -7.555 1.00 95.69 96 PHE A CA 1
ATOM 777 C C . PHE A 1 96 ? -5.761 -2.994 -8.440 1.00 95.69 96 PHE A C 1
ATOM 779 O O . PHE A 1 96 ? -4.587 -3.227 -8.703 1.00 95.69 96 PHE A O 1
ATOM 786 N N . TYR A 1 97 ? -6.748 -3.752 -8.926 1.00 94.94 97 TYR A N 1
ATOM 787 C CA . TYR A 1 97 ? -6.526 -4.809 -9.908 1.00 94.94 97 TYR A CA 1
ATOM 788 C C . TYR A 1 97 ? -6.475 -4.312 -11.356 1.00 94.94 97 TYR A C 1
ATOM 790 O O . TYR A 1 97 ? -6.190 -5.108 -12.250 1.00 94.94 97 TYR A O 1
ATOM 798 N N . ASP A 1 98 ? -6.772 -3.038 -11.610 1.00 94.50 98 ASP A N 1
ATOM 799 C CA . ASP A 1 98 ? -6.516 -2.423 -12.908 1.00 94.50 98 ASP A CA 1
ATOM 800 C C . ASP A 1 98 ? -5.024 -2.067 -13.004 1.00 94.50 98 ASP A C 1
ATOM 802 O O . ASP A 1 98 ? -4.502 -1.279 -12.213 1.00 94.50 98 ASP A O 1
ATOM 806 N N . GLU A 1 99 ? -4.349 -2.661 -13.993 1.00 90.88 99 GLU A N 1
ATOM 807 C CA . GLU A 1 99 ? -2.909 -2.531 -14.261 1.00 90.88 99 GLU A CA 1
ATOM 808 C C . GLU A 1 99 ? -2.435 -1.071 -14.298 1.00 90.88 99 GLU A C 1
ATOM 810 O O . GLU A 1 99 ? -1.321 -0.763 -13.875 1.00 90.88 99 GLU A O 1
ATOM 815 N N . PHE A 1 100 ? -3.291 -0.155 -14.757 1.00 93.25 100 PHE A N 1
ATOM 816 C CA . PHE A 1 100 ? -2.956 1.257 -14.908 1.00 93.25 100 PHE A CA 1
ATOM 817 C C . PHE A 1 100 ? -3.548 2.135 -13.809 1.00 93.25 100 PHE A C 1
ATOM 819 O O . PHE A 1 100 ? -3.437 3.358 -13.896 1.00 93.25 100 PHE A O 1
ATOM 826 N N . PHE A 1 101 ? -4.207 1.576 -12.791 1.00 93.75 101 PHE A N 1
ATOM 827 C CA . PHE A 1 101 ? -4.828 2.378 -11.737 1.00 93.75 101 PHE A CA 1
ATOM 828 C C . PHE A 1 101 ? -3.804 3.230 -10.989 1.00 93.75 101 PHE A C 1
ATOM 830 O O . PHE A 1 101 ? -3.960 4.445 -10.935 1.00 93.75 101 PHE A O 1
ATOM 837 N N . HIS A 1 102 ? -2.727 2.621 -10.486 1.00 90.38 102 HIS A N 1
ATOM 838 C CA . HIS A 1 102 ? -1.702 3.341 -9.727 1.00 90.38 102 HIS A CA 1
ATOM 839 C C . HIS A 1 102 ? -1.009 4.419 -10.569 1.00 90.38 102 HIS A C 1
ATOM 841 O O . HIS A 1 102 ? -0.856 5.542 -10.103 1.00 90.38 102 HIS A O 1
ATOM 847 N N . SER A 1 103 ? -0.666 4.124 -11.829 1.00 91.94 103 SER A N 1
ATOM 848 C CA . SER A 1 103 ? -0.069 5.118 -12.732 1.00 91.94 103 SER A CA 1
ATOM 849 C C . SER A 1 103 ? -1.019 6.279 -13.016 1.00 91.94 103 SER A C 1
ATOM 851 O O . SER A 1 103 ? -0.626 7.432 -12.902 1.00 91.94 103 SER A O 1
ATOM 853 N N . ARG A 1 104 ? -2.290 5.991 -13.326 1.00 94.88 104 ARG A N 1
ATOM 854 C CA . ARG A 1 104 ? -3.302 7.030 -13.564 1.00 94.88 104 ARG A CA 1
ATOM 855 C C . ARG A 1 104 ? -3.591 7.856 -12.315 1.00 94.88 104 ARG A C 1
ATOM 857 O O . ARG A 1 104 ? -3.848 9.047 -12.441 1.00 94.88 104 ARG A O 1
ATOM 864 N N . LEU A 1 105 ? -3.569 7.238 -11.136 1.00 93.00 105 LEU A N 1
ATOM 865 C CA . LEU A 1 105 ? -3.729 7.941 -9.870 1.00 93.00 105 LEU A CA 1
ATOM 866 C C . LEU A 1 105 ? -2.553 8.896 -9.627 1.00 93.00 105 LEU A C 1
ATOM 868 O O . LEU A 1 105 ? -2.790 10.062 -9.344 1.00 93.00 105 LEU A O 1
ATOM 872 N N . SER A 1 106 ? -1.311 8.434 -9.808 1.00 90.38 106 SER A N 1
ATOM 873 C CA . SER A 1 106 ? -0.110 9.277 -9.688 1.00 90.38 106 SER A CA 1
ATOM 874 C C . SER A 1 106 ? -0.034 10.393 -10.736 1.00 90.38 106 SER A C 1
ATOM 876 O O . SER A 1 106 ? 0.522 11.449 -10.458 1.00 90.38 106 SER A O 1
ATOM 878 N N . ASP A 1 107 ? -0.600 10.176 -11.925 1.00 93.69 107 ASP A N 1
ATOM 879 C CA . ASP A 1 107 ? -0.691 11.179 -12.994 1.00 93.69 107 ASP A CA 1
ATOM 880 C C . ASP A 1 107 ? -1.899 12.132 -12.832 1.00 93.69 107 ASP A C 1
ATOM 882 O O . ASP A 1 107 ? -2.225 12.879 -13.758 1.00 93.69 107 ASP A O 1
ATOM 886 N N . ASP A 1 108 ? -2.592 12.101 -11.685 1.00 93.62 108 ASP A N 1
ATOM 887 C CA . ASP A 1 108 ? -3.778 12.918 -11.383 1.00 93.62 108 ASP A CA 1
ATOM 888 C C . ASP A 1 108 ? -4.912 12.783 -12.423 1.00 93.62 108 ASP A C 1
ATOM 890 O O . ASP A 1 108 ? -5.676 13.720 -12.690 1.00 93.62 108 ASP A O 1
ATOM 894 N N . VAL A 1 109 ? -5.064 11.601 -13.034 1.00 96.00 109 VAL A N 1
ATOM 895 C CA . VAL A 1 109 ? -6.145 11.350 -13.995 1.00 96.00 109 VAL A CA 1
ATOM 896 C C . VAL A 1 109 ? -7.495 11.461 -13.268 1.00 96.00 109 VAL A C 1
ATOM 898 O O . VAL A 1 109 ? -7.732 10.702 -12.322 1.00 96.00 109 VAL A O 1
ATOM 901 N N . PRO A 1 110 ? -8.419 12.343 -13.711 1.00 96.44 110 PRO A N 1
ATOM 902 C CA . PRO A 1 110 ? -9.607 12.705 -12.933 1.00 96.44 110 PRO A CA 1
ATOM 903 C C . PRO A 1 110 ? -10.459 11.525 -12.458 1.00 96.44 110 PRO A C 1
ATOM 905 O O . PRO A 1 110 ? -10.888 11.509 -11.305 1.00 96.44 110 PRO A O 1
ATOM 908 N N . ASP A 1 111 ? -10.672 10.527 -13.318 1.00 95.69 111 ASP A N 1
ATOM 909 C CA . ASP A 1 111 ? -11.496 9.362 -12.986 1.00 95.69 111 ASP A CA 1
ATOM 910 C C . ASP A 1 111 ? -10.830 8.474 -11.924 1.00 95.69 111 ASP A C 1
ATOM 912 O O . ASP A 1 111 ? -11.500 8.040 -10.988 1.00 95.69 111 ASP A O 1
ATOM 916 N N . ALA A 1 112 ? -9.508 8.270 -12.004 1.00 95.31 112 ALA A N 1
ATOM 917 C CA . ALA A 1 112 ? -8.757 7.487 -11.020 1.00 95.31 112 ALA A CA 1
ATOM 918 C C . ALA A 1 112 ? -8.728 8.189 -9.653 1.00 95.31 112 ALA A C 1
ATOM 920 O O . ALA A 1 112 ? -8.950 7.556 -8.621 1.00 95.31 112 ALA A O 1
ATOM 921 N N . VAL A 1 113 ? -8.539 9.513 -9.641 1.00 94.69 113 VAL A N 1
ATOM 922 C CA . VAL A 1 113 ? -8.601 10.328 -8.417 1.00 94.69 113 VAL A CA 1
ATOM 923 C C . VAL A 1 113 ? -9.999 10.278 -7.793 1.00 94.69 113 VAL A C 1
ATOM 925 O O . VAL A 1 113 ? -10.132 10.137 -6.575 1.00 94.69 113 VAL A O 1
ATOM 928 N N . ALA A 1 114 ? -11.057 10.386 -8.601 1.00 96.12 114 ALA A N 1
ATOM 929 C CA . ALA A 1 114 ? -12.433 10.320 -8.115 1.00 96.12 114 ALA A CA 1
ATOM 930 C C . ALA A 1 114 ? -12.759 8.941 -7.520 1.00 96.12 114 ALA A C 1
ATOM 932 O O . ALA A 1 114 ? -13.328 8.858 -6.429 1.00 96.12 114 ALA A O 1
ATOM 933 N N . GLU A 1 115 ? -12.352 7.870 -8.202 1.00 95.69 115 GLU A N 1
ATOM 934 C CA . GLU A 1 115 ? -12.522 6.494 -7.740 1.00 95.69 115 GLU A CA 1
ATOM 935 C C . GLU A 1 115 ? -11.740 6.228 -6.446 1.00 95.69 115 GLU A C 1
ATOM 937 O O . GLU A 1 115 ? -12.294 5.673 -5.495 1.00 95.69 115 GLU A O 1
ATOM 942 N N . PHE A 1 116 ? -10.497 6.707 -6.351 1.00 95.44 116 PHE A N 1
ATOM 943 C CA . PHE A 1 116 ? -9.687 6.588 -5.139 1.00 95.44 116 PHE A CA 1
ATOM 944 C C . PHE A 1 116 ? -10.290 7.350 -3.953 1.00 95.44 116 PHE A C 1
ATOM 946 O O . PHE A 1 116 ? -10.383 6.816 -2.847 1.00 95.44 116 PHE A O 1
ATOM 953 N N . ARG A 1 117 ? -10.774 8.579 -4.168 1.00 94.69 117 ARG A N 1
ATOM 954 C CA . ARG A 1 117 ? -11.464 9.352 -3.122 1.00 94.69 117 ARG A CA 1
ATOM 955 C C . ARG A 1 117 ? -12.733 8.653 -2.642 1.00 94.69 117 ARG A C 1
ATOM 957 O O . ARG A 1 117 ? -12.970 8.601 -1.436 1.00 94.69 117 ARG A O 1
ATOM 964 N N . ALA A 1 118 ? -13.519 8.087 -3.558 1.00 95.62 118 ALA A N 1
ATOM 965 C CA . ALA A 1 118 ? -14.712 7.320 -3.211 1.00 95.62 118 ALA A CA 1
ATOM 966 C C . ALA A 1 118 ? -14.366 6.055 -2.410 1.00 95.62 118 ALA A C 1
ATOM 968 O O . ALA A 1 118 ? -15.036 5.748 -1.424 1.00 95.62 118 ALA A O 1
ATOM 969 N N . LEU A 1 119 ? -13.299 5.344 -2.790 1.00 95.06 119 LEU A N 1
ATOM 970 C CA . LEU A 1 119 ? -12.769 4.211 -2.031 1.00 95.06 119 LEU A CA 1
ATOM 971 C C . LEU A 1 119 ? -12.382 4.636 -0.607 1.00 95.06 119 LEU A C 1
ATOM 973 O O . LEU A 1 119 ? -12.863 4.038 0.353 1.00 95.06 119 LEU A O 1
ATOM 977 N N . LYS A 1 120 ? -11.573 5.692 -0.464 1.00 93.56 120 LYS A N 1
ATOM 978 C CA . LYS A 1 120 ? -11.145 6.211 0.844 1.00 93.56 120 LYS A CA 1
ATOM 979 C C . LYS A 1 120 ? -12.322 6.590 1.731 1.00 93.56 120 LYS A C 1
ATOM 981 O O . LYS A 1 120 ? -12.322 6.259 2.912 1.00 93.56 120 LYS A O 1
ATOM 986 N N . GLN A 1 121 ? -13.317 7.274 1.169 1.00 94.31 121 GLN A N 1
ATOM 987 C CA . GLN A 1 121 ? -14.508 7.659 1.913 1.00 94.31 121 GLN A CA 1
ATOM 988 C C . GLN A 1 121 ? -15.241 6.425 2.452 1.00 94.31 121 GLN A C 1
ATOM 990 O O . GLN A 1 121 ? -15.540 6.371 3.640 1.00 94.31 121 GLN A O 1
ATOM 995 N N . ARG A 1 122 ? -15.468 5.409 1.612 1.00 94.75 122 ARG A N 1
ATOM 996 C CA . ARG A 1 122 ? -16.143 4.172 2.028 1.00 94.75 122 ARG A CA 1
ATOM 997 C C . ARG A 1 122 ? -15.353 3.406 3.087 1.00 94.75 122 ARG A C 1
ATOM 999 O O . ARG A 1 122 ? -15.955 2.879 4.009 1.00 94.75 122 ARG A O 1
ATOM 1006 N N . MET A 1 123 ? -14.024 3.361 2.982 1.00 92.62 123 MET A N 1
ATOM 1007 C CA . MET A 1 123 ? -13.180 2.747 4.015 1.00 92.62 123 MET A CA 1
ATOM 1008 C C . MET A 1 123 ? -13.251 3.517 5.339 1.00 92.62 123 MET A C 1
ATOM 1010 O O . MET A 1 123 ? -13.324 2.906 6.396 1.00 92.62 123 MET A O 1
ATOM 1014 N N . ALA A 1 124 ? -13.279 4.852 5.298 1.00 89.62 124 ALA A N 1
ATOM 1015 C CA . ALA A 1 124 ? -13.418 5.670 6.503 1.00 89.62 124 ALA A CA 1
ATOM 1016 C C . ALA A 1 124 ? -14.786 5.490 7.189 1.00 89.62 124 ALA A C 1
ATOM 1018 O O . ALA A 1 124 ? -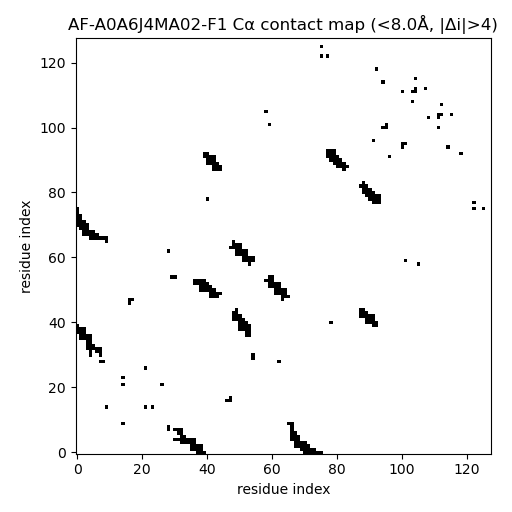14.877 5.619 8.406 1.00 89.62 124 ALA A O 1
ATOM 1019 N N . GLU A 1 125 ? -15.836 5.175 6.425 1.00 92.00 125 GLU A N 1
ATOM 1020 C CA . GLU A 1 125 ? -17.167 4.842 6.949 1.00 92.00 125 GLU A CA 1
ATOM 1021 C C . GLU A 1 125 ? -17.208 3.472 7.658 1.00 92.00 125 GLU A C 1
ATOM 1023 O O . GLU A 1 125 ? -18.091 3.258 8.483 1.00 92.00 125 GLU A O 1
ATOM 1028 N N . GLU A 1 126 ? -16.265 2.557 7.386 1.00 86.69 126 GLU A N 1
ATOM 1029 C CA . GLU A 1 126 ? -16.136 1.274 8.107 1.00 86.69 126 GLU A CA 1
ATOM 1030 C C . GLU A 1 126 ? -15.487 1.435 9.493 1.00 86.69 126 GLU A C 1
ATOM 1032 O O . GLU A 1 126 ? -15.725 0.620 10.384 1.00 86.69 126 GLU A O 1
ATOM 1037 N N . ASP A 1 127 ? -14.670 2.477 9.672 1.00 70.19 127 ASP A N 1
ATOM 1038 C CA . ASP A 1 127 ? -13.895 2.735 10.892 1.00 70.19 127 ASP A CA 1
ATOM 1039 C C . ASP A 1 127 ? -14.660 3.586 11.943 1.00 70.19 127 ASP A C 1
ATOM 1041 O O . ASP A 1 127 ? -14.115 3.852 13.022 1.00 70.19 127 ASP A O 1
ATOM 1045 N N . GLY A 1 128 ? -15.885 4.045 11.635 1.00 56.91 128 GLY A N 1
ATOM 1046 C CA . GLY A 1 128 ? -16.722 4.926 12.475 1.00 56.91 128 GLY A CA 1
ATOM 1047 C C . GLY A 1 128 ? -17.835 4.211 13.235 1.00 56.91 128 GLY A C 1
ATOM 1048 O O . GLY A 1 128 ? -18.036 4.564 14.422 1.00 56.91 128 GLY A O 1
#

Nearest PDB structures (foldseek):
  6au2-assembly1_A  TM=4.394E-01  e=8.851E-01  Homo sapiens
  6my0-assembly2_B  TM=6.862E-01  e=4.373E+00  Homo sapiens
  7qep-assembly1_S4  TM=5.705E-01  e=3.025E+00  Encephalitozoon cuniculi GB-M1
  8ag6-assembly1_B  TM=4.274E-01  e=3.637E+00  Homo sapiens
  9h44-assembly1_A  TM=5.029E-01  e=6.322E+00  Homo sapiens

Foldseek 3Di:
DKKAFQAFDDDPVVCVQCPPVDDPPPDGDLHDHGDMWDFQKWKADSNFIWTFTQHPVRATDIDTPVRIDDPDPDDDPQWDWDQDPVRMIMTHHPQVPPPCLNVCVVVPPPVSVVVVVVSVVSRVVVVD

Radius of gyration: 14.65 Å; Cα contacts (8 Å, |Δi|>4): 185; chains: 1; bounding box: 38×32×30 Å